Protein AF-A0A3M1I6N3-F1 (afdb_monomer_lite)

Sequence (129 aa):
MKQIIQIEVDPNLNTNETDERTFLAIEKPITIRKMLYIDDNGQKQEVFVAGMENNQPVDAKLVCIEDSGDGEAYLIYGGNQGIRFAKGDSQNNPTFSLNIFSLGDKNQWGVPYLVYPKALYKTAIQPYL

Structure (mmCIF, N/CA/C/O backbone):
data_AF-A0A3M1I6N3-F1
#
_entry.id   AF-A0A3M1I6N3-F1
#
loop_
_atom_site.group_PDB
_atom_site.id
_atom_site.type_symbol
_atom_site.label_atom_id
_atom_site.label_alt_id
_atom_site.label_comp_id
_atom_site.label_asym_id
_atom_site.label_entity_id
_atom_site.label_seq_id
_atom_site.pdbx_PDB_ins_code
_atom_site.Cartn_x
_atom_site.Cartn_y
_atom_site.Cartn_z
_atom_site.occupancy
_atom_site.B_iso_or_equiv
_atom_site.auth_seq_id
_atom_site.auth_comp_id
_atom_site.auth_asym_id
_atom_site.auth_atom_id
_atom_site.pdbx_PDB_model_num
ATOM 1 N N . MET A 1 1 ? -20.553 -0.410 8.082 1.00 72.56 1 MET A N 1
ATOM 2 C CA . MET A 1 1 ? -20.654 -1.883 7.991 1.00 72.56 1 MET A CA 1
ATOM 3 C C . MET A 1 1 ? -19.238 -2.399 8.110 1.00 72.56 1 MET A C 1
ATOM 5 O O . MET A 1 1 ? -18.400 -1.883 7.382 1.00 72.56 1 MET A O 1
ATOM 9 N N . LYS A 1 2 ? -18.966 -3.307 9.052 1.00 87.88 2 LYS A N 1
ATOM 10 C CA . LYS A 1 2 ? -17.630 -3.893 9.185 1.00 87.88 2 LYS A CA 1
ATOM 11 C C . LYS A 1 2 ? -17.420 -4.933 8.084 1.00 87.88 2 LYS A C 1
ATOM 13 O O . LYS A 1 2 ? -18.366 -5.646 7.753 1.00 87.88 2 LYS A O 1
ATOM 18 N N . GLN A 1 3 ? -16.221 -5.009 7.526 1.00 93.94 3 GLN A N 1
ATOM 19 C CA . GLN A 1 3 ? -15.856 -5.998 6.513 1.00 93.94 3 GLN A CA 1
ATOM 20 C C . GLN A 1 3 ? -14.461 -6.552 6.797 1.00 93.94 3 GLN A C 1
ATOM 22 O O . GLN A 1 3 ? -13.612 -5.854 7.348 1.00 93.94 3 GLN A O 1
ATOM 27 N N . ILE A 1 4 ? -14.225 -7.798 6.406 1.00 95.31 4 ILE A N 1
ATOM 28 C CA . ILE A 1 4 ? -12.904 -8.413 6.490 1.00 95.31 4 ILE A CA 1
ATOM 29 C C . ILE A 1 4 ? -12.133 -8.103 5.208 1.00 95.31 4 ILE A C 1
ATOM 31 O O . ILE A 1 4 ? -12.682 -8.218 4.114 1.00 95.31 4 ILE A O 1
ATOM 35 N N . ILE A 1 5 ? -10.873 -7.701 5.352 1.00 95.75 5 ILE A N 1
ATOM 36 C CA . ILE A 1 5 ? -9.929 -7.517 4.250 1.00 95.75 5 ILE A CA 1
ATOM 37 C C . ILE A 1 5 ? -8.788 -8.496 4.463 1.00 95.75 5 ILE A C 1
ATOM 39 O O . ILE A 1 5 ? -8.118 -8.441 5.492 1.00 95.75 5 ILE A O 1
ATOM 43 N N . GLN A 1 6 ? -8.587 -9.380 3.495 1.00 96.19 6 GLN A N 1
ATOM 44 C CA . GLN A 1 6 ? -7.471 -10.314 3.477 1.00 96.19 6 GLN A CA 1
ATOM 45 C C . GLN A 1 6 ? -6.401 -9.773 2.536 1.00 96.19 6 GLN A C 1
ATOM 47 O O . GLN A 1 6 ? -6.700 -9.374 1.410 1.00 96.19 6 GLN A O 1
ATOM 52 N N . ILE A 1 7 ? -5.174 -9.724 3.032 1.00 96.62 7 ILE A N 1
ATOM 53 C CA . ILE A 1 7 ? -3.978 -9.437 2.261 1.00 96.62 7 ILE A CA 1
ATOM 54 C C . ILE A 1 7 ? -3.224 -10.747 2.129 1.00 96.62 7 ILE A C 1
ATOM 56 O O . ILE A 1 7 ? -2.846 -11.335 3.136 1.00 96.62 7 ILE A O 1
ATOM 60 N N . GLU A 1 8 ? -3.031 -11.172 0.889 1.00 96.38 8 GLU A N 1
ATOM 61 C CA . GLU A 1 8 ? -2.262 -12.351 0.510 1.00 96.38 8 GLU A CA 1
ATOM 62 C C . GLU A 1 8 ? -1.328 -11.908 -0.616 1.00 96.38 8 GLU A C 1
ATOM 64 O O . GLU A 1 8 ? -1.760 -11.707 -1.753 1.00 96.38 8 GLU A O 1
ATOM 69 N N . VAL A 1 9 ? -0.065 -11.649 -0.278 1.00 97.06 9 VAL A N 1
ATOM 70 C CA . VAL A 1 9 ? 0.952 -11.209 -1.238 1.00 97.06 9 VAL A CA 1
ATOM 71 C C . VAL A 1 9 ? 2.141 -12.150 -1.148 1.00 97.06 9 VAL A C 1
ATOM 73 O O . VAL A 1 9 ? 2.836 -12.183 -0.136 1.00 97.06 9 VAL A O 1
ATOM 76 N N . ASP A 1 10 ? 2.384 -12.875 -2.236 1.00 95.94 10 ASP A N 1
ATOM 77 C CA . ASP A 1 10 ? 3.595 -13.666 -2.448 1.00 95.94 10 ASP A CA 1
ATOM 78 C C . ASP A 1 10 ? 4.712 -12.820 -3.084 1.00 95.94 10 ASP A C 1
ATOM 80 O O . ASP A 1 10 ? 4.419 -11.811 -3.743 1.00 95.94 10 ASP A O 1
ATOM 84 N N . PRO A 1 11 ? 5.990 -13.244 -2.991 1.00 96.56 11 PRO A N 1
ATOM 85 C CA . PRO A 1 11 ? 7.093 -12.560 -3.651 1.00 96.56 11 PRO A CA 1
ATOM 86 C C . PRO A 1 11 ? 6.862 -12.464 -5.160 1.00 96.56 11 PRO A C 1
ATOM 88 O O . PRO A 1 11 ? 6.558 -13.448 -5.839 1.00 96.56 11 PRO A O 1
ATOM 91 N N . ASN A 1 12 ? 7.023 -11.265 -5.705 1.00 95.88 12 ASN A N 1
ATOM 92 C CA . ASN A 1 12 ? 6.731 -10.962 -7.098 1.00 95.88 12 ASN A CA 1
ATOM 93 C C . ASN A 1 12 ? 7.647 -9.836 -7.620 1.00 95.88 12 ASN A C 1
ATOM 95 O O . ASN A 1 12 ? 8.643 -9.477 -6.996 1.00 95.88 12 ASN A O 1
ATOM 99 N N . LEU A 1 13 ? 7.358 -9.292 -8.806 1.00 96.25 13 LEU A N 1
ATOM 100 C CA . LEU A 1 13 ? 8.188 -8.236 -9.401 1.00 96.25 13 LEU A CA 1
ATOM 101 C C . LEU A 1 13 ? 8.023 -6.864 -8.721 1.00 96.25 13 LEU A C 1
ATOM 103 O O . LEU A 1 13 ? 8.874 -5.994 -8.898 1.00 96.25 13 LEU A O 1
ATOM 107 N N . ASN A 1 14 ? 6.930 -6.641 -7.988 1.00 96.94 14 ASN A N 1
ATOM 108 C CA . ASN A 1 14 ? 6.662 -5.400 -7.267 1.00 96.94 14 ASN A CA 1
ATOM 109 C C . ASN A 1 14 ? 7.343 -5.366 -5.892 1.00 96.94 14 ASN A C 1
ATOM 111 O O . ASN A 1 14 ? 7.923 -4.342 -5.535 1.00 96.94 14 ASN A O 1
ATOM 115 N N . THR A 1 15 ? 7.282 -6.470 -5.145 1.00 95.25 15 THR A N 1
ATOM 116 C CA . THR A 1 15 ? 7.882 -6.625 -3.812 1.00 95.25 15 THR A CA 1
ATOM 117 C C . THR A 1 15 ? 8.424 -8.044 -3.628 1.00 95.25 15 THR A C 1
ATOM 119 O O . THR A 1 15 ? 7.865 -9.001 -4.161 1.00 95.25 15 THR A O 1
ATOM 122 N N . ASN A 1 16 ? 9.524 -8.182 -2.887 1.00 94.12 16 ASN A N 1
ATOM 123 C CA . ASN A 1 16 ? 10.118 -9.471 -2.521 1.00 94.12 16 ASN A CA 1
ATOM 124 C C . ASN A 1 16 ? 9.592 -10.016 -1.181 1.00 94.12 16 ASN A C 1
ATOM 126 O O . ASN A 1 16 ? 10.059 -11.063 -0.733 1.00 94.12 16 ASN A O 1
ATOM 130 N N . GLU A 1 17 ? 8.678 -9.298 -0.535 1.00 92.56 17 GLU A N 1
ATOM 131 C CA . GLU A 1 17 ? 8.096 -9.672 0.747 1.00 92.56 17 GLU A CA 1
ATOM 132 C C . GLU A 1 17 ? 6.954 -10.679 0.570 1.00 92.56 17 GLU A C 1
ATOM 134 O O . GLU A 1 17 ? 6.307 -10.743 -0.477 1.00 92.56 17 GLU A O 1
ATOM 139 N N . THR A 1 18 ? 6.708 -11.458 1.622 1.00 93.56 18 THR A N 1
ATOM 140 C CA . THR A 1 18 ? 5.522 -12.306 1.759 1.00 93.56 18 THR A CA 1
ATOM 141 C C . THR A 1 18 ? 4.730 -11.813 2.954 1.00 93.56 18 THR A C 1
ATOM 143 O O . THR A 1 18 ? 5.302 -11.680 4.037 1.00 93.56 18 THR A O 1
ATOM 146 N N . ASP A 1 19 ? 3.436 -11.564 2.783 1.00 95.62 19 ASP A N 1
ATOM 147 C CA . ASP A 1 19 ? 2.562 -11.260 3.915 1.00 95.62 19 ASP A CA 1
ATOM 148 C C . ASP A 1 19 ? 1.160 -11.848 3.694 1.00 95.62 19 ASP A C 1
ATOM 150 O O . ASP A 1 19 ? 0.574 -11.734 2.614 1.00 95.62 19 ASP A O 1
ATOM 154 N N . GLU A 1 20 ? 0.660 -12.495 4.745 1.00 95.75 20 GLU A N 1
ATOM 155 C CA . GLU A 1 20 ? -0.677 -13.067 4.845 1.00 95.75 20 GLU A CA 1
ATOM 156 C C . GLU A 1 20 ? -1.325 -12.513 6.117 1.00 95.75 20 GLU A C 1
ATOM 158 O O . GLU A 1 20 ? -1.010 -12.928 7.239 1.00 95.75 20 GLU A O 1
ATOM 163 N N . ARG A 1 21 ? -2.217 -11.533 5.958 1.00 94.31 21 ARG A N 1
ATOM 164 C CA . ARG A 1 21 ? -2.877 -10.857 7.080 1.00 94.31 21 ARG A CA 1
ATOM 165 C C . ARG A 1 21 ? -4.339 -10.588 6.828 1.00 94.31 21 ARG A C 1
ATOM 167 O O . ARG A 1 21 ? -4.790 -10.370 5.711 1.00 94.31 21 ARG A O 1
ATOM 174 N N . THR A 1 22 ? -5.086 -10.551 7.923 1.00 94.94 22 THR A N 1
ATOM 175 C CA . THR A 1 22 ? -6.510 -10.237 7.922 1.00 94.94 22 THR A CA 1
ATOM 176 C C . THR A 1 22 ? -6.760 -8.996 8.767 1.00 94.94 22 THR A C 1
ATOM 178 O O . THR A 1 22 ? -6.357 -8.941 9.926 1.00 94.94 22 THR A O 1
ATOM 181 N N . PHE A 1 23 ? -7.460 -8.019 8.197 1.00 94.75 23 PHE A N 1
ATOM 182 C CA . PHE A 1 23 ? -7.833 -6.771 8.852 1.00 94.75 23 PHE A CA 1
ATOM 183 C C . PHE A 1 23 ? -9.352 -6.637 8.951 1.00 94.75 23 PHE A C 1
ATOM 185 O O . PHE A 1 23 ? -10.087 -6.983 8.022 1.00 94.75 23 PHE A O 1
ATOM 192 N N . LEU A 1 24 ? -9.830 -6.079 10.064 1.00 94.88 24 LEU A N 1
ATOM 193 C CA . LEU A 1 24 ? -11.236 -5.731 10.246 1.00 94.88 24 LEU A CA 1
ATOM 194 C C . LEU A 1 24 ? -11.448 -4.267 9.860 1.00 94.88 24 LEU A C 1
ATOM 196 O O . LEU A 1 24 ? -11.229 -3.362 10.661 1.00 94.88 24 LEU A O 1
ATOM 200 N N . ALA A 1 25 ? -11.891 -4.025 8.630 1.00 95.25 25 ALA A N 1
ATOM 201 C CA . ALA A 1 25 ? -12.280 -2.694 8.193 1.00 95.25 25 ALA A CA 1
ATOM 202 C C . ALA A 1 25 ? -13.602 -2.279 8.837 1.00 95.25 25 ALA A C 1
ATOM 204 O O . ALA A 1 25 ? -14.592 -3.014 8.806 1.00 95.25 25 ALA A O 1
ATOM 205 N N . ILE A 1 26 ? -13.622 -1.074 9.396 1.00 94.19 26 ILE A N 1
ATOM 206 C CA . ILE A 1 26 ? -14.788 -0.494 10.072 1.00 94.19 26 ILE A CA 1
ATOM 207 C C . ILE A 1 26 ? -15.510 0.555 9.217 1.00 94.19 26 ILE A C 1
ATOM 209 O O . ILE A 1 26 ? -16.651 0.922 9.507 1.00 94.19 26 ILE A O 1
ATOM 213 N N . GLU A 1 27 ? -14.885 0.958 8.110 1.00 92.75 27 GLU A N 1
ATOM 214 C CA . GLU A 1 27 ? -15.419 1.880 7.109 1.00 92.75 27 GLU A CA 1
ATOM 215 C C . GLU A 1 27 ? -15.390 1.268 5.699 1.00 92.75 27 GLU A C 1
ATOM 217 O O . GLU A 1 27 ? -14.826 0.198 5.465 1.00 92.75 27 GLU A O 1
ATOM 222 N N . LYS A 1 28 ? -16.017 1.955 4.736 1.00 93.38 28 LYS A N 1
ATOM 223 C CA . LYS A 1 28 ? -15.952 1.567 3.323 1.00 93.38 28 LYS A CA 1
ATOM 224 C C . LYS A 1 28 ? -14.615 2.034 2.723 1.00 93.38 28 LYS A C 1
ATOM 226 O O . LYS A 1 28 ? -14.285 3.206 2.894 1.00 93.38 28 LYS A O 1
ATOM 231 N N . PRO A 1 29 ? -13.888 1.187 1.971 1.00 94.50 29 PRO A N 1
ATOM 232 C CA . PRO A 1 29 ? -12.668 1.607 1.298 1.00 94.50 29 PRO A CA 1
ATOM 233 C C . PRO A 1 29 ? -12.922 2.700 0.262 1.00 94.50 29 PRO A C 1
ATOM 235 O O . PRO A 1 29 ? -13.923 2.664 -0.461 1.00 94.50 29 PRO A O 1
ATOM 238 N N . ILE A 1 30 ? -11.974 3.623 0.144 1.00 94.12 30 ILE A N 1
ATOM 239 C CA . ILE A 1 30 ? -11.941 4.646 -0.903 1.00 94.12 30 ILE A CA 1
ATOM 240 C C . ILE A 1 30 ? -10.719 4.450 -1.798 1.00 94.12 30 ILE A C 1
ATOM 242 O O . ILE A 1 30 ? -9.692 3.945 -1.347 1.00 94.12 30 ILE A O 1
ATOM 246 N N . THR A 1 31 ? -10.821 4.841 -3.070 1.00 94.44 31 THR A N 1
ATOM 247 C CA . THR A 1 31 ? -9.649 4.901 -3.955 1.00 94.44 31 THR A CA 1
ATOM 248 C C . THR A 1 31 ? -8.762 6.071 -3.540 1.00 94.44 31 THR A C 1
ATOM 250 O O . THR A 1 31 ? -9.265 7.171 -3.311 1.00 94.44 31 THR A O 1
ATOM 253 N N . ILE A 1 32 ? -7.450 5.847 -3.501 1.00 91.75 32 ILE A N 1
ATOM 254 C CA . ILE A 1 32 ? -6.451 6.905 -3.337 1.00 91.75 32 ILE A CA 1
ATOM 255 C C . ILE A 1 32 ? -5.452 6.882 -4.492 1.00 91.75 32 ILE A C 1
ATOM 257 O O . ILE A 1 32 ? -5.208 5.846 -5.102 1.00 91.75 32 ILE A O 1
ATOM 261 N N . ARG A 1 33 ? -4.892 8.052 -4.799 1.00 90.62 33 ARG A N 1
ATOM 262 C CA . ARG A 1 33 ? -3.946 8.260 -5.912 1.00 90.62 33 ARG A CA 1
ATOM 263 C C . ARG A 1 33 ? -2.643 8.910 -5.471 1.00 90.62 33 ARG A C 1
ATOM 265 O O . ARG A 1 33 ? -1.616 8.771 -6.130 1.00 90.62 33 ARG A O 1
ATOM 272 N N . LYS A 1 34 ? -2.701 9.630 -4.352 1.00 88.38 34 LYS A N 1
ATOM 273 C CA . LYS A 1 34 ? -1.586 10.311 -3.709 1.00 88.38 34 LYS A CA 1
ATOM 274 C C . LYS A 1 34 ? -1.678 10.146 -2.203 1.00 88.38 34 LYS A C 1
ATOM 276 O O . LYS A 1 34 ? -2.771 10.002 -1.656 1.00 88.38 34 LYS A O 1
ATOM 281 N N . MET A 1 35 ? -0.529 10.228 -1.553 1.00 87.69 35 MET A N 1
ATOM 282 C CA . MET A 1 35 ? -0.410 10.290 -0.103 1.00 87.69 35 MET A CA 1
ATOM 283 C C . MET A 1 35 ? 0.917 10.942 0.290 1.00 87.69 35 MET A C 1
ATOM 285 O O . MET A 1 35 ? 1.840 11.040 -0.518 1.00 87.69 35 MET A O 1
ATOM 289 N N . LEU A 1 36 ? 1.017 11.372 1.542 1.00 87.06 36 LEU A N 1
ATOM 290 C CA . LEU A 1 36 ? 2.270 11.755 2.173 1.00 87.06 36 LEU A CA 1
ATOM 291 C C . LEU A 1 36 ? 2.871 10.527 2.870 1.00 87.06 36 LEU A C 1
ATOM 293 O O . LEU A 1 36 ? 2.513 10.174 3.992 1.00 87.06 36 LEU A O 1
ATOM 297 N N . TYR A 1 37 ? 3.790 9.868 2.179 1.00 87.44 37 TYR A N 1
ATOM 298 C CA . TYR A 1 37 ? 4.535 8.737 2.710 1.00 87.44 37 TYR A CA 1
ATOM 299 C C . TYR A 1 37 ? 5.502 9.207 3.799 1.00 87.44 37 TYR A C 1
ATOM 301 O O . TYR A 1 37 ? 6.211 10.200 3.620 1.00 87.44 37 TYR A O 1
ATOM 309 N N . ILE A 1 38 ? 5.521 8.485 4.916 1.00 86.44 38 ILE A N 1
ATOM 310 C CA . ILE A 1 38 ? 6.481 8.665 6.008 1.00 86.44 38 ILE A CA 1
ATOM 311 C C . ILE A 1 38 ? 7.450 7.488 5.951 1.00 86.44 38 ILE A C 1
ATOM 313 O O . ILE A 1 38 ? 7.001 6.349 6.069 1.00 86.44 38 ILE A O 1
ATOM 317 N N . ASP A 1 39 ? 8.734 7.764 5.730 1.00 83.50 39 ASP A N 1
ATOM 318 C CA . ASP A 1 39 ? 9.779 6.737 5.718 1.00 83.50 39 ASP A CA 1
ATOM 319 C C . ASP A 1 39 ? 10.206 6.311 7.134 1.00 83.50 39 ASP A C 1
ATOM 321 O O . ASP A 1 39 ? 9.774 6.888 8.135 1.00 83.50 39 ASP A O 1
ATOM 325 N N . ASP A 1 40 ? 11.096 5.320 7.218 1.00 81.44 40 ASP A N 1
ATOM 326 C CA . ASP A 1 40 ? 11.602 4.783 8.490 1.00 81.44 40 ASP A CA 1
ATOM 327 C C . ASP A 1 40 ? 12.386 5.816 9.322 1.00 81.44 40 ASP A C 1
ATOM 329 O O . ASP A 1 40 ? 12.566 5.646 10.527 1.00 81.44 40 ASP A O 1
ATOM 333 N N . ASN A 1 41 ? 12.826 6.918 8.704 1.00 84.62 41 ASN A N 1
ATOM 334 C CA . ASN A 1 41 ? 13.483 8.040 9.377 1.00 84.62 41 ASN A CA 1
ATOM 335 C C . ASN A 1 41 ? 12.488 9.132 9.808 1.00 84.62 41 ASN A C 1
ATOM 337 O O . ASN A 1 41 ? 12.897 10.185 10.304 1.00 84.62 41 ASN A O 1
ATOM 341 N N . GLY A 1 42 ? 11.186 8.923 9.595 1.00 82.75 42 GLY A N 1
ATOM 342 C CA . GLY A 1 42 ? 10.136 9.901 9.862 1.00 82.75 42 GLY A CA 1
ATOM 343 C C . GLY A 1 42 ? 10.057 11.036 8.834 1.00 82.75 42 GLY A C 1
ATOM 344 O O . GLY A 1 42 ? 9.320 12.004 9.055 1.00 82.75 42 GLY A O 1
ATOM 345 N N . GLN A 1 43 ? 10.797 10.958 7.722 1.00 85.12 43 GLN A N 1
ATOM 346 C CA . GLN A 1 43 ? 10.744 11.959 6.663 1.00 85.12 43 GLN A CA 1
ATOM 347 C C . GLN A 1 43 ? 9.475 11.804 5.839 1.00 85.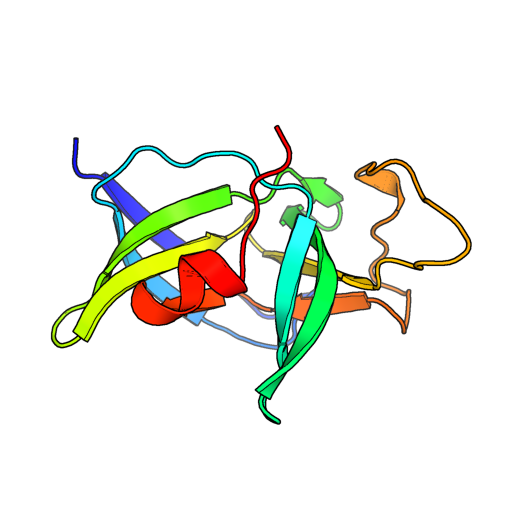12 43 GLN A C 1
ATOM 349 O O . GLN A 1 43 ? 9.057 10.708 5.472 1.00 85.12 43 GLN A O 1
ATOM 354 N N . LYS A 1 44 ? 8.869 12.948 5.534 1.00 85.00 44 LYS A N 1
ATOM 355 C CA . LYS A 1 44 ? 7.616 13.047 4.793 1.00 85.00 44 LYS A CA 1
ATOM 356 C C . LYS A 1 44 ? 7.904 13.358 3.332 1.00 85.00 44 LYS A C 1
ATOM 358 O O . LYS A 1 44 ? 8.559 14.357 3.044 1.00 85.00 44 LYS A O 1
ATOM 363 N N . GLN A 1 45 ? 7.356 12.559 2.426 1.00 86.12 45 GLN A N 1
ATOM 364 C CA . GLN A 1 45 ? 7.434 12.787 0.984 1.00 86.12 45 GLN A CA 1
ATOM 365 C C . GLN A 1 45 ? 6.074 12.557 0.322 1.00 86.12 45 GLN A C 1
ATOM 367 O O . GLN A 1 45 ? 5.370 11.601 0.644 1.00 86.12 45 GLN A O 1
ATOM 372 N N . GLU A 1 46 ? 5.684 13.437 -0.603 1.00 87.31 46 GLU A N 1
ATOM 373 C CA . GLU A 1 46 ? 4.492 13.197 -1.419 1.00 87.31 46 GLU A CA 1
ATOM 374 C C . GLU A 1 46 ? 4.812 12.128 -2.466 1.00 87.31 46 GLU A C 1
ATOM 376 O O . GLU A 1 46 ? 5.817 12.199 -3.179 1.00 87.31 46 GLU A O 1
ATOM 381 N N . VAL A 1 47 ? 3.943 11.127 -2.555 1.00 89.81 47 VAL A N 1
ATOM 382 C CA . VAL A 1 47 ? 4.063 10.031 -3.512 1.00 89.81 47 VAL A CA 1
ATOM 383 C C . VAL A 1 47 ? 2.732 9.806 -4.206 1.00 89.81 47 VAL A C 1
ATOM 385 O O . VAL A 1 47 ? 1.662 9.979 -3.616 1.00 89.81 47 VAL A O 1
ATOM 388 N N . PHE A 1 48 ? 2.799 9.378 -5.460 1.00 92.62 48 PHE A N 1
ATOM 389 C CA . PHE A 1 48 ? 1.693 8.678 -6.090 1.00 92.62 48 PHE A CA 1
ATOM 390 C C . PHE A 1 48 ? 1.654 7.239 -5.596 1.00 92.62 48 PHE A C 1
ATOM 392 O O . PHE A 1 48 ? 2.695 6.648 -5.305 1.00 92.62 48 PHE A O 1
ATOM 399 N N . VAL A 1 49 ? 0.455 6.670 -5.537 1.00 94.00 49 VAL A N 1
ATOM 400 C CA . VAL A 1 49 ? 0.236 5.295 -5.084 1.00 94.00 49 VAL A CA 1
ATOM 401 C C . VAL A 1 49 ? -0.729 4.563 -6.013 1.00 94.00 49 VAL A C 1
ATOM 403 O O . VAL A 1 49 ? -1.745 5.122 -6.428 1.00 94.00 49 VAL A O 1
ATOM 406 N N . ALA A 1 50 ? -0.401 3.314 -6.332 1.00 96.56 50 ALA A N 1
ATOM 407 C CA . ALA A 1 50 ? -1.252 2.374 -7.053 1.00 96.56 50 ALA A CA 1
ATOM 408 C C . ALA A 1 50 ? -1.185 0.994 -6.389 1.00 96.56 50 ALA A C 1
ATOM 410 O O . ALA A 1 50 ? -0.208 0.661 -5.719 1.00 96.56 50 ALA A O 1
ATOM 411 N N . GLY A 1 51 ? -2.227 0.190 -6.571 1.00 97.50 51 GLY A N 1
ATOM 412 C CA . GLY A 1 51 ? -2.141 -1.247 -6.344 1.00 97.50 51 GLY A CA 1
ATOM 413 C C . GLY A 1 51 ? -1.457 -1.927 -7.527 1.00 97.50 51 GLY A C 1
ATOM 414 O O . GLY A 1 51 ? -1.423 -1.372 -8.623 1.00 97.50 51 GLY A O 1
ATOM 415 N N . MET A 1 52 ? -0.956 -3.140 -7.325 1.00 97.81 52 MET A N 1
ATOM 416 C CA . MET A 1 52 ? -0.434 -3.985 -8.396 1.00 97.81 52 MET A CA 1
ATOM 417 C C . MET A 1 52 ? -1.228 -5.287 -8.463 1.00 97.81 52 MET A C 1
ATOM 419 O O . MET A 1 52 ? -1.438 -5.946 -7.447 1.00 97.81 52 MET A O 1
ATOM 423 N N . GLU A 1 53 ? -1.666 -5.652 -9.663 1.00 96.50 53 GLU A N 1
ATOM 424 C CA . GLU A 1 53 ? -2.349 -6.909 -9.950 1.00 96.50 53 GLU A CA 1
ATOM 425 C C . GLU A 1 53 ? -1.826 -7.481 -11.267 1.00 96.50 53 GLU A C 1
ATOM 427 O O . GLU A 1 53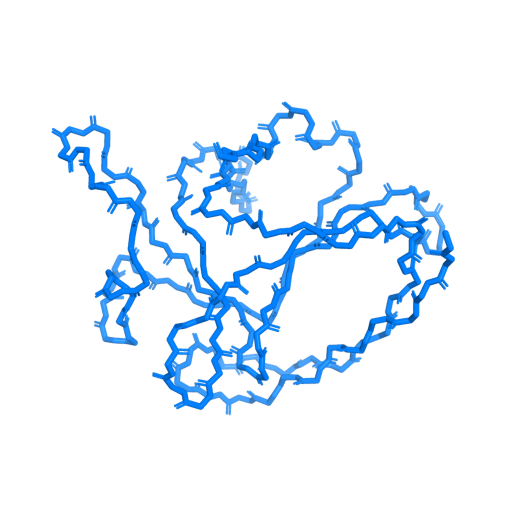 ? -1.859 -6.806 -12.294 1.00 96.50 53 GLU A O 1
ATOM 432 N N . ASN A 1 54 ? -1.336 -8.723 -11.264 1.00 94.88 54 ASN A N 1
ATOM 433 C CA . ASN A 1 54 ? -0.850 -9.402 -12.476 1.00 94.88 54 ASN A CA 1
ATOM 434 C C . ASN A 1 54 ? 0.142 -8.559 -13.319 1.00 94.88 54 ASN A C 1
ATOM 436 O O . ASN A 1 54 ? 0.068 -8.502 -14.547 1.00 94.88 54 ASN A O 1
ATOM 440 N N . ASN A 1 55 ? 1.085 -7.901 -12.646 1.00 94.75 55 ASN A N 1
ATOM 441 C CA . ASN A 1 55 ? 2.094 -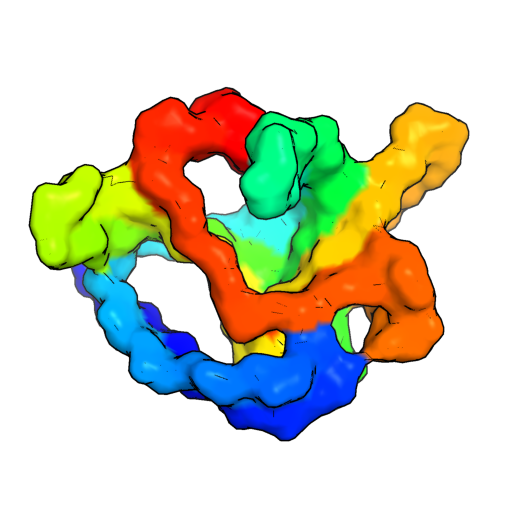6.976 -13.169 1.00 94.75 55 ASN A CA 1
ATOM 442 C C . ASN A 1 55 ? 1.524 -5.700 -13.809 1.00 94.75 55 ASN A C 1
ATOM 444 O O . ASN A 1 55 ? 2.239 -5.015 -14.542 1.00 94.75 55 ASN A O 1
ATOM 448 N N . GLN A 1 56 ? 0.260 -5.372 -13.541 1.00 95.94 56 GLN A N 1
ATOM 449 C CA . GLN A 1 56 ? -0.403 -4.163 -14.011 1.00 95.94 56 GLN A CA 1
ATOM 450 C C . GLN A 1 56 ? -0.818 -3.272 -12.834 1.00 95.94 56 GLN A C 1
ATOM 452 O O . GLN A 1 56 ? -1.236 -3.775 -11.789 1.00 95.94 56 GLN A O 1
ATOM 457 N N . PRO A 1 57 ? -0.707 -1.944 -12.982 1.00 96.31 57 PRO A N 1
ATOM 458 C CA . PRO A 1 57 ? -1.164 -1.013 -11.967 1.00 96.31 57 PRO A CA 1
ATOM 459 C C . PRO A 1 57 ? -2.696 -0.940 -11.936 1.00 96.31 57 PRO A C 1
ATOM 461 O O . PRO A 1 57 ? -3.352 -0.818 -12.971 1.00 96.31 57 PRO A O 1
ATOM 464 N N . VAL A 1 58 ? -3.255 -0.964 -10.730 1.00 96.75 58 VAL A N 1
ATOM 465 C CA . VAL A 1 58 ? -4.685 -0.815 -10.426 1.00 96.75 58 VAL A CA 1
ATOM 466 C C . VAL A 1 58 ? -4.888 0.259 -9.354 1.00 96.75 58 VAL A C 1
ATOM 468 O O . VAL A 1 58 ? -3.935 0.758 -8.756 1.00 96.75 58 VAL A O 1
ATOM 471 N N . ASP A 1 59 ? -6.135 0.640 -9.087 1.00 95.81 59 ASP A N 1
ATOM 472 C CA . ASP A 1 59 ? -6.445 1.590 -8.015 1.00 95.81 59 ASP A CA 1
ATOM 473 C C . ASP A 1 59 ? -5.977 1.073 -6.645 1.00 95.81 59 ASP A C 1
ATOM 475 O O . ASP A 1 59 ? -6.403 0.005 -6.199 1.00 95.81 59 ASP A O 1
ATOM 479 N N . ALA A 1 60 ? -5.189 1.879 -5.931 1.00 96.50 60 ALA A N 1
ATOM 480 C CA . ALA A 1 60 ? -4.935 1.660 -4.512 1.00 96.50 60 ALA A CA 1
ATOM 481 C C . ALA A 1 60 ? -6.172 2.016 -3.679 1.00 96.50 60 ALA A C 1
ATOM 483 O O . ALA A 1 60 ? -6.937 2.930 -4.013 1.00 96.50 60 ALA A O 1
ATOM 484 N N . LYS A 1 61 ? -6.355 1.308 -2.568 1.00 96.44 61 LYS A N 1
ATOM 485 C CA . LYS A 1 61 ? -7.469 1.482 -1.638 1.00 96.44 61 LYS A CA 1
ATOM 486 C C . LYS A 1 61 ? -6.961 1.907 -0.272 1.00 96.44 61 LYS A C 1
ATOM 488 O O . LYS A 1 61 ? -5.932 1.431 0.188 1.00 96.44 61 LYS A O 1
ATOM 493 N N . LEU A 1 62 ? -7.725 2.776 0.374 1.00 94.81 62 LEU A N 1
ATOM 494 C CA . LEU A 1 62 ? -7.541 3.215 1.750 1.00 94.81 62 LEU A CA 1
ATOM 495 C C . LEU A 1 62 ? -8.787 2.866 2.552 1.00 94.81 62 LEU A C 1
ATOM 497 O O . LEU A 1 62 ? -9.901 3.112 2.087 1.00 94.81 62 LEU A O 1
ATOM 501 N N . VAL A 1 63 ? -8.616 2.359 3.767 1.00 94.19 63 VAL A N 1
ATOM 502 C CA . VAL A 1 63 ? -9.738 2.067 4.659 1.00 94.19 63 VAL A CA 1
ATOM 503 C C . VAL A 1 63 ? -9.332 2.150 6.124 1.00 94.19 63 VAL A C 1
ATOM 505 O O . VAL A 1 63 ? -8.211 1.799 6.486 1.00 94.19 63 VAL A O 1
ATOM 508 N N . CYS A 1 64 ? -10.251 2.614 6.967 1.00 93.50 64 CYS A N 1
ATOM 509 C CA . CYS A 1 64 ? -10.088 2.572 8.414 1.00 93.50 64 CYS A CA 1
ATOM 510 C C . CYS A 1 64 ? -10.309 1.138 8.928 1.00 93.50 64 CYS A C 1
ATOM 512 O O . CYS A 1 64 ? -11.313 0.502 8.587 1.00 93.50 64 CYS A O 1
ATOM 514 N N . ILE A 1 65 ? -9.382 0.643 9.743 1.00 94.38 65 ILE A N 1
ATOM 515 C CA . ILE A 1 65 ? -9.369 -0.698 10.332 1.00 94.38 65 ILE A CA 1
ATOM 516 C C . ILE A 1 65 ? -9.299 -0.619 11.862 1.00 94.38 65 ILE A C 1
ATOM 518 O O . ILE A 1 65 ? -8.770 0.344 12.418 1.00 94.38 65 ILE A O 1
ATOM 522 N N . GLU A 1 66 ? -9.823 -1.639 12.537 1.00 91.38 66 GLU A N 1
ATOM 523 C CA . GLU A 1 66 ? -9.514 -1.912 13.945 1.00 91.38 66 GLU A CA 1
ATOM 524 C C . GLU A 1 66 ? -8.203 -2.701 14.021 1.00 91.38 66 GLU A C 1
ATOM 526 O O . GLU A 1 66 ? -8.090 -3.766 13.410 1.00 91.38 66 GLU A O 1
ATOM 531 N N . ASP A 1 67 ? -7.237 -2.183 14.778 1.00 79.06 67 ASP A N 1
ATOM 532 C CA . ASP A 1 67 ? -6.014 -2.890 15.143 1.00 79.06 67 ASP A CA 1
ATOM 533 C C . ASP A 1 67 ? -6.117 -3.348 16.604 1.00 79.06 67 ASP A C 1
ATOM 535 O O . ASP A 1 67 ? -6.466 -2.578 17.509 1.00 79.06 67 ASP A O 1
ATOM 539 N N . SER A 1 68 ? -5.891 -4.638 16.834 1.00 64.69 68 SER A N 1
ATOM 540 C CA . SER A 1 68 ? -6.131 -5.311 18.110 1.00 64.69 68 SER A CA 1
ATOM 541 C C . SER A 1 68 ? -5.110 -4.884 19.168 1.00 64.69 68 SER A C 1
ATOM 543 O O . SER A 1 68 ? -4.136 -5.583 19.421 1.00 64.69 68 SER A O 1
ATOM 545 N N . GLY A 1 69 ? -5.354 -3.738 19.802 1.00 65.31 69 GLY A N 1
ATOM 546 C CA . GLY A 1 69 ? -4.565 -3.210 20.920 1.00 65.31 69 GLY A CA 1
ATOM 547 C C . GLY A 1 69 ? -4.282 -1.713 20.813 1.00 65.31 69 GLY A C 1
ATOM 548 O O . GLY A 1 69 ? -4.369 -1.014 21.820 1.00 65.31 69 GLY A O 1
ATOM 549 N N . ASP A 1 70 ? -4.054 -1.219 19.593 1.00 65.75 70 ASP A N 1
ATOM 550 C CA . ASP A 1 70 ? -3.617 0.163 19.328 1.00 65.75 70 ASP A CA 1
ATOM 551 C C . ASP A 1 70 ? -4.744 1.094 18.840 1.00 65.75 70 ASP A C 1
ATOM 553 O O . ASP A 1 70 ? -4.539 2.292 18.622 1.00 65.75 70 ASP A O 1
ATOM 557 N N . GLY A 1 71 ? -5.968 0.570 18.731 1.00 83.50 71 GLY A N 1
ATOM 558 C CA . GLY A 1 71 ? -7.152 1.332 18.350 1.00 83.50 71 GLY A CA 1
ATOM 559 C C . GLY A 1 71 ? -7.374 1.341 16.840 1.00 83.50 71 GLY A C 1
ATOM 560 O O . GLY A 1 71 ? -7.259 0.318 16.175 1.00 83.50 71 GLY A O 1
ATOM 561 N N . GLU A 1 72 ? -7.778 2.483 16.293 1.00 90.50 72 GLU A N 1
ATOM 562 C CA . GLU A 1 72 ? -8.070 2.603 14.863 1.00 90.50 72 GLU A CA 1
ATOM 563 C C . GLU A 1 72 ? -6.805 2.960 14.069 1.00 90.50 72 GLU A C 1
ATOM 565 O O . GLU A 1 72 ? -6.019 3.832 14.459 1.00 90.50 72 GLU A O 1
ATOM 570 N N . ALA A 1 73 ? -6.648 2.339 12.905 1.00 91.75 73 ALA A N 1
ATOM 571 C CA . ALA A 1 73 ? -5.569 2.604 11.962 1.00 91.75 73 ALA A CA 1
ATOM 572 C C . ALA A 1 73 ? -6.114 2.721 10.534 1.00 91.75 73 ALA A C 1
ATOM 574 O O . ALA A 1 73 ? -7.273 2.415 10.263 1.00 91.75 73 ALA A O 1
ATOM 575 N N . TYR A 1 74 ? -5.281 3.179 9.607 1.00 92.12 74 TYR A N 1
ATOM 576 C CA . TYR A 1 74 ? -5.599 3.187 8.186 1.00 92.12 74 TYR A CA 1
ATOM 577 C C . TYR A 1 74 ? -4.740 2.178 7.448 1.00 92.12 74 TYR A C 1
ATOM 579 O O . TYR A 1 74 ? -3.515 2.270 7.476 1.00 92.12 74 TYR A O 1
ATOM 587 N N . LEU A 1 75 ? -5.405 1.262 6.754 1.00 94.56 75 LEU A N 1
ATOM 588 C CA . LEU A 1 75 ? -4.796 0.314 5.837 1.00 94.56 75 LEU A CA 1
ATOM 589 C C . LEU A 1 75 ? -4.814 0.893 4.423 1.00 94.56 75 LEU A C 1
ATOM 591 O O . LEU A 1 75 ? -5.867 1.303 3.927 1.00 94.56 75 LEU A O 1
ATOM 595 N N . ILE A 1 76 ? -3.659 0.866 3.768 1.00 95.81 76 ILE A N 1
ATOM 596 C CA . ILE A 1 76 ? -3.511 1.089 2.334 1.00 95.81 76 ILE A CA 1
ATOM 597 C C . ILE A 1 76 ? -3.151 -0.242 1.690 1.00 95.81 76 ILE A C 1
ATOM 599 O O . ILE A 1 76 ? -2.172 -0.872 2.083 1.00 95.81 76 ILE A O 1
ATOM 603 N N . TYR A 1 77 ? -3.922 -0.652 0.692 1.00 97.25 77 TYR A N 1
ATOM 604 C CA . TYR A 1 77 ? -3.742 -1.930 0.011 1.00 97.25 77 TYR A CA 1
ATOM 605 C C . TYR A 1 77 ? -4.089 -1.826 -1.476 1.00 97.25 77 TYR A C 1
ATOM 607 O O . TYR A 1 77 ? -4.636 -0.821 -1.940 1.00 97.25 77 TYR A O 1
ATOM 615 N N . GLY A 1 78 ? -3.724 -2.857 -2.232 1.00 95.75 78 GLY A N 1
ATOM 616 C CA . GLY A 1 78 ? -3.863 -2.918 -3.682 1.00 95.75 78 GLY A CA 1
ATOM 617 C C . GLY A 1 78 ? -4.352 -4.282 -4.150 1.00 95.75 78 GLY A C 1
ATOM 618 O O . GLY A 1 78 ? -5.031 -4.986 -3.406 1.00 95.75 78 GLY A O 1
ATOM 619 N N . GLY A 1 79 ? -4.019 -4.632 -5.393 1.00 94.50 79 GLY A N 1
ATOM 620 C CA . GLY A 1 79 ? -4.272 -5.966 -5.932 1.00 94.50 79 GLY A CA 1
ATOM 621 C C . GLY A 1 79 ? -3.403 -7.047 -5.279 1.00 94.50 79 GLY A C 1
ATOM 622 O O . GLY A 1 79 ? -2.729 -6.817 -4.274 1.00 94.50 79 GLY A O 1
ATOM 623 N N . ASN A 1 80 ? -3.383 -8.231 -5.888 1.00 95.44 80 ASN A N 1
ATOM 624 C CA . ASN A 1 80 ? -2.693 -9.420 -5.365 1.00 95.44 80 ASN A CA 1
ATOM 625 C C . ASN A 1 80 ? -1.150 -9.339 -5.328 1.00 95.44 80 ASN A C 1
ATOM 627 O O . ASN A 1 80 ? -0.496 -10.287 -4.909 1.00 95.44 80 ASN A O 1
ATOM 631 N N . GLN A 1 81 ? -0.549 -8.239 -5.783 1.00 97.56 81 GLN A N 1
ATOM 632 C CA . GLN A 1 81 ? 0.902 -8.016 -5.756 1.00 97.56 81 GLN A CA 1
ATOM 633 C C . GLN A 1 81 ? 1.298 -6.804 -4.898 1.00 97.56 81 GLN A C 1
ATOM 635 O O . GLN A 1 81 ? 2.406 -6.270 -5.022 1.00 97.56 81 GLN A O 1
ATOM 640 N N . GLY A 1 82 ? 0.389 -6.362 -4.028 1.00 97.62 82 GLY A N 1
ATOM 641 C CA . GLY A 1 82 ? 0.596 -5.273 -3.083 1.00 97.62 82 GLY A CA 1
ATOM 642 C C . GLY A 1 82 ? 0.392 -3.887 -3.687 1.00 97.62 82 GLY A C 1
ATOM 643 O O . GLY A 1 82 ? -0.421 -3.689 -4.595 1.00 97.62 82 GLY A O 1
ATOM 644 N N . ILE A 1 83 ? 1.116 -2.903 -3.160 1.00 97.38 83 ILE A N 1
ATOM 645 C CA . ILE A 1 83 ? 1.066 -1.502 -3.590 1.00 97.38 83 ILE A CA 1
ATOM 646 C C . ILE A 1 83 ? 2.424 -1.042 -4.104 1.00 97.38 83 ILE A C 1
ATOM 648 O O . ILE A 1 83 ? 3.466 -1.569 -3.717 1.00 97.38 83 ILE A O 1
ATOM 652 N N . ARG A 1 84 ? 2.409 -0.059 -5.000 1.00 96.62 84 ARG A N 1
ATOM 653 C CA . ARG A 1 84 ? 3.597 0.567 -5.573 1.00 96.62 84 ARG A CA 1
ATOM 654 C C . ARG A 1 84 ? 3.514 2.074 -5.413 1.00 96.62 84 ARG A C 1
ATOM 656 O O . ARG A 1 84 ? 2.451 2.670 -5.600 1.00 96.62 84 ARG A O 1
ATOM 663 N N . PHE A 1 85 ? 4.647 2.684 -5.100 1.00 94.88 85 PHE A N 1
ATOM 664 C CA . PHE A 1 85 ? 4.793 4.125 -4.959 1.00 94.88 85 PHE A CA 1
ATOM 665 C C . PHE A 1 85 ? 5.656 4.693 -6.068 1.00 94.88 85 PHE A C 1
ATOM 667 O O . PHE A 1 85 ? 6.602 4.051 -6.519 1.00 94.88 85 PHE A O 1
ATOM 674 N N . ALA A 1 86 ? 5.359 5.923 -6.461 1.00 92.69 86 ALA A N 1
ATOM 675 C CA . ALA A 1 86 ? 6.222 6.729 -7.307 1.00 92.69 86 ALA A CA 1
ATOM 676 C C . ALA A 1 86 ? 6.408 8.097 -6.656 1.00 92.69 86 ALA A C 1
ATOM 678 O O . ALA A 1 86 ? 5.434 8.707 -6.209 1.00 92.69 86 ALA A O 1
ATOM 679 N N . LYS A 1 87 ? 7.649 8.592 -6.591 1.00 87.31 87 LYS A N 1
ATOM 680 C CA . LYS A 1 87 ? 7.925 9.931 -6.050 1.00 87.31 87 LYS A CA 1
ATOM 681 C C . LYS A 1 87 ? 7.116 10.983 -6.814 1.00 87.31 87 LYS A C 1
ATOM 683 O O . LYS A 1 87 ? 7.151 11.013 -8.043 1.00 87.31 87 LYS A O 1
ATOM 688 N N . GLY A 1 88 ? 6.396 11.843 -6.094 1.00 70.81 88 GLY A N 1
ATOM 689 C CA . GLY A 1 88 ? 5.777 13.021 -6.690 1.00 70.81 88 GLY A CA 1
ATOM 690 C C . GLY A 1 88 ? 6.860 14.05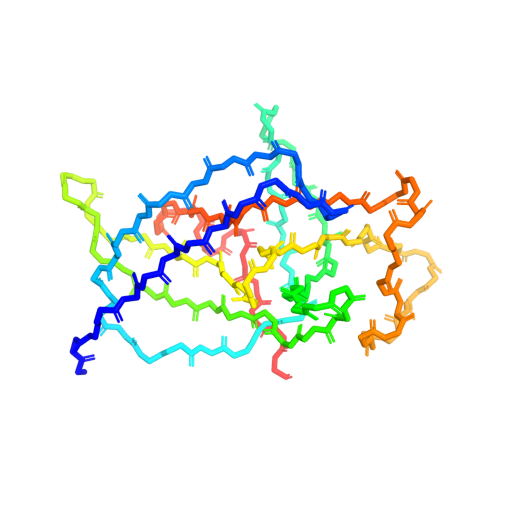5 -6.977 1.00 70.81 88 GLY A C 1
ATOM 691 O O . GLY A 1 88 ? 7.472 14.570 -6.045 1.00 70.81 88 GLY A O 1
ATOM 692 N N . ASP A 1 89 ? 7.138 14.347 -8.248 1.00 61.16 89 ASP A N 1
ATOM 693 C CA . ASP A 1 89 ? 8.052 15.440 -8.582 1.00 61.16 89 ASP A CA 1
ATOM 694 C C . ASP A 1 89 ? 7.328 16.779 -8.367 1.00 61.16 89 ASP A C 1
ATOM 696 O O . ASP A 1 89 ? 6.333 17.073 -9.036 1.00 61.16 89 ASP A O 1
ATOM 700 N N . SER A 1 90 ? 7.807 17.590 -7.420 1.00 48.41 90 SER A N 1
ATOM 701 C CA . SER A 1 90 ? 7.241 18.913 -7.127 1.00 48.41 90 SER A CA 1
ATOM 702 C C . SER A 1 90 ? 7.486 19.919 -8.257 1.00 48.41 90 SER A C 1
ATOM 704 O O . SER A 1 90 ? 6.807 20.945 -8.308 1.00 48.41 90 SER A O 1
ATOM 706 N N . GLN A 1 91 ? 8.419 19.631 -9.175 1.00 47.25 91 GLN A N 1
ATOM 707 C CA . GLN A 1 91 ? 8.782 20.525 -10.280 1.00 47.25 91 GLN A CA 1
ATOM 708 C C . GLN A 1 91 ? 8.149 20.154 -11.627 1.00 47.25 91 GLN A C 1
ATOM 710 O O . GLN A 1 91 ? 8.020 21.026 -12.482 1.00 47.25 91 GLN A O 1
ATOM 715 N N . ASN A 1 92 ? 7.685 18.915 -11.810 1.00 46.44 92 ASN A N 1
ATOM 716 C CA . ASN A 1 92 ? 7.143 18.426 -13.085 1.00 46.44 92 ASN A CA 1
ATOM 717 C C . ASN A 1 92 ? 5.776 17.766 -12.923 1.00 46.44 92 ASN A C 1
ATOM 719 O O . ASN A 1 92 ? 5.582 16.660 -13.398 1.00 46.44 92 ASN A O 1
ATOM 723 N N . ASN A 1 93 ? 4.861 18.447 -12.233 1.00 49.19 93 ASN A N 1
ATOM 724 C CA . ASN A 1 93 ? 3.447 18.124 -11.988 1.00 49.19 93 ASN A CA 1
ATOM 725 C C . ASN A 1 93 ? 2.850 16.996 -12.878 1.00 49.19 93 ASN A C 1
ATOM 727 O O . ASN A 1 93 ? 2.121 17.289 -13.836 1.00 49.19 93 ASN A O 1
ATOM 731 N N . PRO A 1 94 ? 3.115 15.699 -12.608 1.00 56.28 94 PRO A N 1
ATOM 732 C CA . PRO A 1 94 ? 2.541 14.644 -13.418 1.00 56.28 94 PRO A CA 1
ATOM 733 C C . PRO A 1 94 ? 1.081 14.544 -13.001 1.00 56.28 94 PRO A C 1
ATOM 735 O O . PRO A 1 94 ? 0.762 14.411 -11.818 1.00 56.28 94 PRO A O 1
ATOM 738 N N . THR A 1 95 ? 0.165 14.618 -13.958 1.00 71.38 95 THR A N 1
ATOM 739 C CA . THR A 1 95 ? -1.209 14.199 -13.676 1.00 71.38 95 THR A CA 1
ATOM 740 C C . THR A 1 95 ? -1.154 12.716 -13.317 1.00 71.38 95 THR A C 1
ATOM 742 O O . THR A 1 95 ? -0.548 11.940 -14.057 1.00 71.38 95 THR A O 1
ATOM 745 N N . PHE A 1 96 ? -1.734 12.324 -12.175 1.00 78.75 96 PHE A N 1
ATOM 746 C CA . PHE A 1 96 ? -1.794 10.911 -11.801 1.00 78.75 96 PHE A CA 1
ATOM 747 C C . PHE A 1 96 ? -2.385 10.109 -12.957 1.00 78.75 96 PHE A C 1
ATOM 749 O O . PHE A 1 96 ? -3.455 10.440 -13.471 1.00 78.75 96 PHE A O 1
ATOM 756 N N . SER A 1 97 ? -1.715 9.026 -13.317 1.00 82.25 97 SER A N 1
ATOM 757 C CA . SER A 1 97 ? -2.252 8.030 -14.223 1.00 82.25 97 SER A CA 1
ATOM 758 C C . SER A 1 97 ? -1.574 6.699 -13.934 1.00 82.25 97 SER A C 1
ATOM 760 O O . SER A 1 97 ? -0.391 6.663 -13.614 1.00 82.25 97 SER A O 1
ATOM 762 N N . LEU A 1 98 ? -2.311 5.594 -14.028 1.00 85.75 98 LEU A N 1
ATOM 763 C CA . LEU A 1 98 ? -1.786 4.269 -13.677 1.00 85.75 98 LEU A CA 1
ATOM 764 C C . LEU A 1 98 ? -0.568 3.879 -14.532 1.00 85.75 98 LEU A C 1
ATOM 766 O O . LEU A 1 98 ? 0.348 3.229 -14.051 1.00 85.75 98 LEU A O 1
ATOM 770 N N . ASN A 1 99 ? -0.494 4.358 -15.771 1.00 86.38 99 ASN A N 1
ATOM 771 C CA . ASN A 1 99 ? 0.630 4.130 -16.684 1.00 86.38 99 ASN A CA 1
ATOM 772 C C . ASN A 1 99 ? 1.958 4.812 -16.280 1.00 86.38 99 ASN A C 1
ATOM 774 O O . ASN A 1 99 ? 2.960 4.567 -16.948 1.00 86.38 99 ASN A O 1
ATOM 778 N N . ILE A 1 100 ? 2.004 5.626 -15.215 1.00 88.88 100 ILE A N 1
ATOM 779 C CA . ILE A 1 100 ? 3.284 6.099 -14.654 1.00 88.88 100 ILE A CA 1
ATOM 780 C C . ILE A 1 100 ? 4.010 4.991 -13.878 1.00 88.88 100 ILE A C 1
ATOM 782 O O . ILE A 1 100 ? 5.219 5.079 -13.672 1.00 88.88 100 ILE A O 1
ATOM 786 N N . PHE A 1 101 ? 3.292 3.957 -13.430 1.00 91.81 101 PHE A N 1
ATOM 787 C CA . PHE A 1 101 ? 3.869 2.882 -12.634 1.00 91.81 101 PHE A CA 1
ATOM 788 C C . PHE A 1 101 ? 4.556 1.848 -13.522 1.00 91.81 101 PHE A C 1
ATOM 790 O O . PHE A 1 101 ? 3.968 1.312 -14.460 1.00 91.81 101 PHE A O 1
ATOM 797 N N . SER A 1 102 ? 5.813 1.550 -13.203 1.00 92.56 102 SER A N 1
ATOM 798 C CA . SER A 1 102 ? 6.635 0.579 -13.918 1.00 92.56 102 SER A CA 1
ATOM 799 C C . SER A 1 102 ? 7.501 -0.209 -12.944 1.00 92.56 102 SER A C 1
ATOM 801 O O . SER A 1 102 ? 8.173 0.360 -12.081 1.00 92.56 102 SER A O 1
ATOM 803 N N . LEU A 1 103 ? 7.526 -1.534 -13.115 1.00 91.75 103 LEU A N 1
ATOM 804 C CA . LEU A 1 103 ? 8.293 -2.459 -12.274 1.00 91.75 103 LEU A CA 1
ATOM 805 C C . LEU A 1 103 ? 9.812 -2.221 -12.350 1.00 91.75 103 LEU A C 1
ATOM 807 O O . LEU A 1 103 ? 10.525 -2.514 -11.395 1.00 91.75 103 LEU A O 1
ATOM 811 N N . GLY A 1 104 ? 10.304 -1.654 -13.457 1.00 90.00 104 GLY A N 1
ATOM 812 C CA . GLY A 1 104 ? 11.730 -1.381 -13.675 1.00 90.00 104 GLY A CA 1
ATOM 813 C C . GLY A 1 104 ? 12.207 0.017 -13.261 1.00 90.00 104 GLY A C 1
ATOM 814 O O . GLY A 1 104 ? 13.402 0.296 -13.362 1.00 90.00 104 GLY A O 1
ATOM 815 N N . ASP A 1 105 ? 11.310 0.911 -12.835 1.00 90.19 105 ASP A N 1
ATOM 816 C CA . ASP A 1 105 ? 11.687 2.269 -12.433 1.00 90.19 105 ASP A CA 1
ATOM 817 C C . ASP A 1 105 ? 12.306 2.275 -11.026 1.00 90.19 105 ASP A C 1
ATOM 819 O O . ASP A 1 105 ? 11.672 1.878 -10.051 1.00 90.19 105 ASP A O 1
ATOM 823 N N . LYS A 1 106 ? 13.548 2.760 -10.923 1.00 88.88 106 LYS A N 1
ATOM 824 C CA . LYS A 1 106 ? 14.324 2.829 -9.673 1.00 88.88 106 LYS A CA 1
ATOM 825 C C . LYS A 1 106 ? 13.830 3.902 -8.701 1.00 88.88 106 LYS A C 1
ATOM 827 O O . LYS A 1 106 ? 14.229 3.893 -7.541 1.00 88.88 106 LYS A O 1
ATOM 832 N N . ASN A 1 107 ? 13.003 4.838 -9.162 1.00 89.00 107 ASN A N 1
ATOM 833 C CA . ASN A 1 107 ? 12.358 5.840 -8.311 1.00 89.00 107 ASN A CA 1
ATOM 834 C C . ASN A 1 107 ? 11.004 5.366 -7.769 1.00 89.00 107 ASN A C 1
ATOM 836 O O . ASN A 1 107 ? 10.286 6.146 -7.137 1.00 89.00 107 ASN A O 1
ATOM 840 N N . GLN A 1 108 ? 10.668 4.103 -8.023 1.00 93.75 108 GLN A N 1
ATOM 841 C CA . GLN A 1 108 ? 9.464 3.444 -7.558 1.00 93.75 108 GLN A CA 1
ATOM 842 C C . GLN A 1 108 ? 9.837 2.244 -6.699 1.00 93.75 108 GLN A C 1
ATOM 844 O O . GLN A 1 108 ? 10.854 1.589 -6.921 1.00 93.75 108 GLN A O 1
ATOM 849 N N . TRP A 1 109 ? 9.002 1.949 -5.716 1.00 95.31 109 TRP A N 1
ATOM 850 C CA . TRP A 1 109 ? 9.179 0.795 -4.844 1.00 95.31 109 TRP A CA 1
ATOM 851 C C . TRP 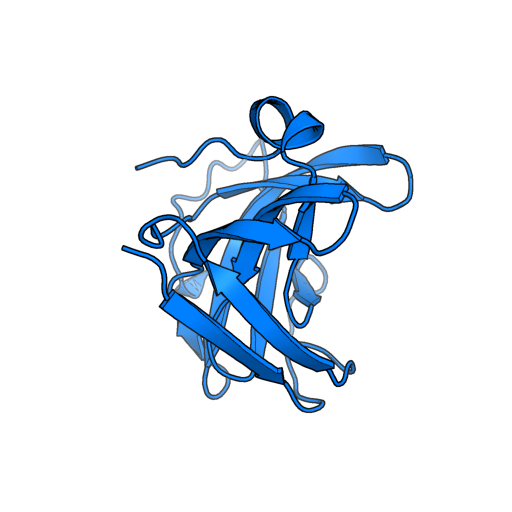A 1 109 ? 7.821 0.204 -4.506 1.00 95.31 109 TRP A C 1
ATOM 853 O O . TRP A 1 109 ? 6.805 0.902 -4.569 1.00 95.31 109 TRP A O 1
ATOM 863 N N . GLY A 1 110 ? 7.806 -1.087 -4.194 1.00 95.88 110 GLY A N 1
ATOM 864 C CA . GLY A 1 110 ? 6.600 -1.803 -3.822 1.00 95.88 110 GLY A CA 1
ATOM 865 C C . GLY A 1 110 ? 6.697 -2.387 -2.425 1.00 95.88 110 GLY A C 1
ATOM 866 O O . GLY A 1 110 ? 7.780 -2.745 -1.967 1.00 95.88 110 GLY A O 1
ATOM 867 N N . VAL A 1 111 ? 5.546 -2.488 -1.774 1.00 96.56 111 VAL A N 1
ATOM 868 C CA . VAL A 1 111 ? 5.363 -3.158 -0.481 1.00 96.56 111 VAL A CA 1
ATOM 869 C C . VAL A 1 111 ? 4.051 -3.947 -0.525 1.00 96.56 111 VAL A C 1
ATOM 871 O O . VAL A 1 111 ? 3.181 -3.615 -1.338 1.00 96.56 111 VAL A O 1
ATOM 874 N N . PRO A 1 112 ? 3.855 -4.966 0.324 1.00 97.38 112 PRO A N 1
ATOM 875 C CA . PRO A 1 112 ? 2.593 -5.705 0.377 1.00 97.38 112 PRO A CA 1
ATOM 876 C C . PRO A 1 112 ? 1.385 -4.809 0.700 1.00 97.38 112 PRO A C 1
ATOM 878 O O . PRO A 1 112 ? 0.367 -4.848 0.014 1.00 97.38 112 PRO A O 1
ATOM 881 N N . TYR A 1 113 ? 1.508 -3.959 1.718 1.00 96.31 113 TYR A N 1
ATOM 882 C CA . TYR A 1 113 ? 0.509 -2.978 2.158 1.00 96.31 113 TYR A CA 1
ATOM 883 C C . TYR A 1 113 ? 1.189 -1.946 3.071 1.00 96.31 113 TYR A C 1
ATOM 885 O O . TYR A 1 113 ? 2.362 -2.088 3.414 1.00 96.31 113 TYR A O 1
ATOM 893 N N . LEU A 1 114 ? 0.460 -0.911 3.488 1.00 94.19 114 LEU A N 1
ATOM 894 C CA . LEU A 1 114 ? 0.892 -0.014 4.564 1.00 94.19 114 LEU A CA 1
ATOM 895 C C . LEU A 1 114 ? -0.196 0.135 5.620 1.00 94.19 114 LEU A C 1
ATOM 897 O O . LEU A 1 114 ? -1.376 0.234 5.289 1.00 94.19 114 LEU A O 1
ATOM 901 N N . VAL A 1 115 ? 0.218 0.239 6.882 1.00 91.94 115 VAL A N 1
ATOM 902 C CA . VAL A 1 115 ? -0.654 0.612 7.999 1.00 91.94 115 VAL A CA 1
ATOM 903 C C . VAL A 1 115 ? -0.120 1.886 8.635 1.00 91.94 115 VAL A C 1
ATOM 905 O O . VAL A 1 115 ? 1.037 1.945 9.043 1.00 91.94 115 VAL A O 1
ATOM 908 N N . TYR A 1 116 ? -0.975 2.901 8.746 1.00 88.00 116 TYR A N 1
ATOM 909 C CA . TYR A 1 116 ? -0.684 4.103 9.520 1.00 88.00 116 TYR A CA 1
ATOM 910 C C . TYR A 1 116 ? -1.594 4.193 10.743 1.00 88.00 116 TYR A C 1
ATOM 912 O O . TYR A 1 116 ? -2.819 4.145 10.589 1.00 88.00 116 TYR A O 1
ATOM 920 N N . PRO A 1 117 ? -1.041 4.436 11.944 1.00 85.94 117 PRO A N 1
ATOM 921 C CA . PRO A 1 117 ? -1.843 4.802 13.103 1.00 85.94 117 PRO A CA 1
ATOM 922 C C . PRO A 1 117 ? -2.738 6.004 12.787 1.00 85.94 117 PRO A C 1
ATOM 924 O O . PRO A 1 117 ? -2.287 6.978 12.170 1.00 85.94 117 PRO A O 1
ATOM 927 N N . LYS A 1 118 ? -3.996 6.001 13.252 1.00 81.62 118 LYS A N 1
ATOM 928 C CA . LYS A 1 118 ? -4.944 7.101 12.985 1.00 81.62 118 LYS A CA 1
ATOM 929 C C . LYS A 1 118 ? -4.429 8.467 13.446 1.00 81.62 118 LYS A C 1
ATOM 931 O O . LYS A 1 118 ? -4.738 9.479 12.817 1.00 81.62 118 LYS A O 1
ATOM 936 N N . ALA A 1 119 ? -3.585 8.503 14.478 1.00 75.38 119 ALA A N 1
ATOM 937 C CA . ALA A 1 119 ? -2.913 9.718 14.939 1.00 75.38 119 ALA A CA 1
ATOM 938 C C . ALA A 1 119 ? -2.061 10.399 13.847 1.00 75.38 119 ALA A C 1
ATOM 940 O O . ALA A 1 119 ? -1.961 11.624 13.823 1.00 75.38 119 ALA A O 1
ATOM 941 N N . LEU A 1 120 ? -1.490 9.628 12.916 1.00 70.81 120 LEU A N 1
ATOM 942 C CA . LEU A 1 120 ? -0.652 10.141 11.830 1.00 70.81 120 LEU A CA 1
ATOM 943 C C . LEU A 1 120 ? -1.444 10.472 10.559 1.00 70.81 120 LEU A C 1
ATOM 945 O O . LEU A 1 120 ? -0.940 11.213 9.716 1.00 70.81 120 LEU A O 1
ATOM 949 N N . TYR A 1 121 ? -2.695 10.012 10.448 1.00 65.06 121 TYR A N 1
ATOM 950 C CA . TYR A 1 121 ? -3.520 10.112 9.241 1.00 65.06 121 TYR A CA 1
ATOM 951 C C . TYR A 1 121 ? -3.672 11.533 8.691 1.00 65.06 121 TYR A C 1
ATOM 953 O O . TYR A 1 121 ? -3.410 11.765 7.514 1.00 65.06 121 TYR A O 1
ATOM 961 N N . LYS A 1 122 ? -4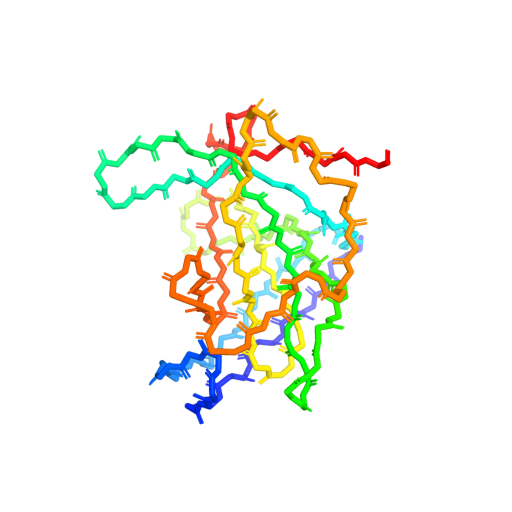.025 12.507 9.546 1.00 57.19 122 LYS A N 1
ATOM 962 C CA . LYS A 1 122 ? -4.205 13.913 9.125 1.00 57.19 122 LYS A CA 1
ATOM 963 C C . LYS A 1 122 ? -2.929 14.535 8.553 1.00 57.19 122 LYS A C 1
ATOM 965 O O . LYS A 1 122 ? -3.000 15.522 7.829 1.00 57.19 122 LYS A O 1
ATOM 970 N N . THR A 1 123 ? -1.779 13.966 8.891 1.00 55.12 123 THR A N 1
ATOM 971 C CA . THR A 1 123 ? -0.472 14.361 8.372 1.00 55.12 123 THR A CA 1
ATOM 972 C C . THR A 1 123 ? -0.028 13.520 7.186 1.00 55.12 123 THR A C 1
ATOM 974 O O . THR A 1 123 ? 0.766 14.029 6.417 1.00 55.12 123 THR A O 1
ATOM 977 N N . ALA A 1 124 ? -0.490 12.277 7.037 1.00 53.44 124 ALA A N 1
ATOM 978 C CA . ALA A 1 124 ? 0.059 11.304 6.091 1.00 53.44 124 ALA A CA 1
ATOM 979 C C . ALA A 1 124 ? -0.796 11.104 4.827 1.00 53.44 124 ALA A C 1
ATOM 981 O O . ALA A 1 124 ? -0.291 10.650 3.810 1.00 53.44 124 ALA A O 1
ATOM 982 N N . ILE A 1 125 ? -2.100 11.399 4.837 1.00 56.38 125 ILE A N 1
ATOM 983 C CA . ILE A 1 125 ? -2.966 11.052 3.700 1.00 56.38 125 ILE A CA 1
ATOM 984 C C . ILE A 1 125 ? -4.001 12.153 3.472 1.00 56.38 125 ILE A C 1
ATOM 986 O O . ILE A 1 125 ? -4.941 12.311 4.246 1.00 56.38 125 ILE A O 1
ATOM 990 N N . GLN A 1 126 ? -3.842 12.908 2.383 1.00 53.75 126 GLN A N 1
ATOM 991 C CA . GLN A 1 126 ? -4.945 13.664 1.797 1.00 53.75 126 GLN A CA 1
ATOM 992 C C . GLN A 1 126 ? -5.489 12.854 0.620 1.00 53.75 126 GLN A C 1
ATOM 994 O O . GLN A 1 126 ? -4.805 12.751 -0.400 1.00 53.75 126 GLN A O 1
ATOM 999 N N . PRO A 1 127 ? -6.684 12.247 0.736 1.00 50.88 127 PRO A N 1
ATOM 1000 C CA . PRO A 1 127 ? -7.342 11.669 -0.420 1.00 50.88 127 PRO A CA 1
ATOM 1001 C C . PRO A 1 127 ? -7.689 12.809 -1.382 1.00 50.88 127 PRO A C 1
ATOM 1003 O O . PRO A 1 127 ? -8.639 13.558 -1.165 1.00 50.88 127 PRO A O 1
ATOM 1006 N N . TYR A 1 128 ? -6.886 12.962 -2.432 1.00 49.94 128 TYR A N 1
ATOM 1007 C CA . TYR A 1 128 ? -7.248 13.781 -3.582 1.00 49.94 128 TYR A CA 1
ATOM 1008 C C . TYR A 1 128 ? -8.293 12.994 -4.377 1.00 49.94 128 TYR A C 1
ATOM 1010 O O . TYR A 1 128 ? -7.941 12.087 -5.137 1.00 49.94 128 TYR A O 1
ATOM 1018 N N . LEU A 1 129 ? -9.569 13.282 -4.102 1.00 41.62 129 LEU A N 1
ATOM 1019 C CA . LEU A 1 129 ? -10.701 12.878 -4.938 1.00 41.62 129 LEU A CA 1
ATOM 1020 C C . LEU A 1 129 ? -10.682 13.663 -6.253 1.00 41.62 129 LEU A C 1
ATOM 1022 O O . LEU A 1 129 ? -10.472 14.895 -6.189 1.00 41.62 129 LEU A O 1
#

Foldseek 3Di:
DKDKDWQAADQDLQHRDGDTDIWTFPDDKDFAQWKFDQDPVRDTFIKGKFADDPQFTHTKIWTWTQDVPLGIKIKIFYYRNTMKIAGQDPVPHDDGDRVVDHSPDPRMHGDSIDIGRPVCDVVIGDRPD

Secondary structure (DSSP, 8-state):
--EEEEEEE-S-SS-S--EEEEEEE-S--EEESEEEEE-TT--EEEEEEEEEETTEEE-EEEEEEEETTTEEEEEEE-BTTBEEEEE--SSS-PPP-GGG--TT-TTEEEES-EEEEHHHHHHH-----

pLDDT: mean 86.33, std 14.15, range [41.62, 97.81]

Radius of gyration: 14.04 Å; chains: 1; bounding box: 35×34×38 Å